Protein AF-U6F177-F1 (afdb_monomer)

InterPro domains:
  IPR003352 Phosphotransferase system, EIIC [PF02378] (40-96)
  IPR050429 Phosphotransferase System Glucose-Specific EIICBA [PTHR30009] (35-113)

Sequence (132 aa):
MQPYWLKHLTEYAASARPLAQLSPLEGFQLYGNEKVFLVPFICLAFYATAKKNKNKQTSALLIPAALTSVLAGITEPIDFTYLFAAPALWVVYSVMSATMNTVMYLFGLRGFMSDDAIYRWYYLRCYYLLRI

Radius of gyration: 17.29 Å; Cα contacts (8 Å, |Δi|>4): 133; chains: 1; bounding box: 43×24×49 Å

Solvent-accessible surface area (backbone atoms only — not comparable to full-atom values): 7429 Å² total; per-residue (Å²): 132,85,58,73,65,72,78,41,44,69,57,58,70,73,45,91,64,51,58,69,71,78,42,71,74,34,39,76,35,41,55,41,52,45,44,61,60,47,42,57,54,51,46,50,51,51,54,73,69,39,55,85,91,48,33,70,64,49,44,65,52,40,52,58,46,44,49,43,11,29,55,55,35,50,50,64,81,59,50,58,66,37,49,77,74,38,54,69,57,46,53,53,50,53,52,52,43,50,49,54,45,50,53,41,38,73,73,50,48,62,39,82,30,76,63,30,29,47,66,46,46,58,56,46,52,71,66,54,65,80,60,117

Organism: NCBI:txid1226334

Mean predicted aligned error: 8.89 Å

Foldseek 3Di:
DDDPCVVCVVVLVPDLDAPLPVCVPQLQQPPLLCLQPVLVVLLVVCLVPDDPVCNVVSCVQSVVLNVCCQFWVDNVSVCVVCVVVPVVVVVVSVVVSVVVSVVCSVVSDGHHQRTRNNVRVVVSCVRNVVND

Secondary structure (DSSP, 8-state):
---HHHHSHHHHHH--S-HHHH-GGGGGGGTTHHHHHHHHHHHHHHHHHS-TTTHHHHHHHHHHHHHHHHHH---HHHHHHHHTT-HHHHHHHHHHHHHHHHHHHHTT-----SS-HHHHHHHHHHHHGGG-

Structure (mmCIF, N/CA/C/O backbone):
data_AF-U6F177-F1
#
_entry.id   AF-U6F177-F1
#
loop_
_atom_site.group_PDB
_atom_site.id
_atom_site.type_symbol
_atom_site.label_atom_id
_atom_site.labe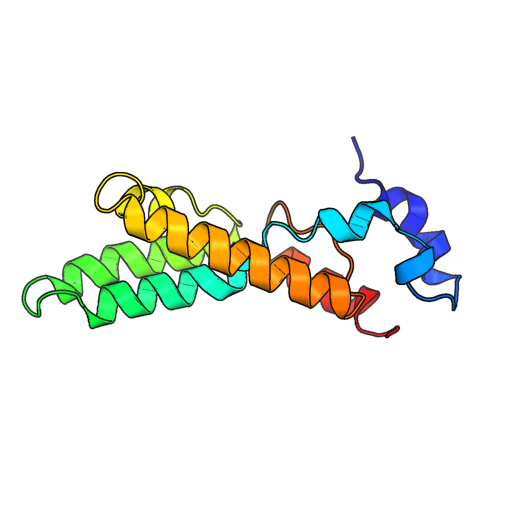l_alt_id
_atom_site.label_comp_id
_atom_site.label_asym_id
_atom_site.label_entity_id
_atom_site.label_seq_id
_atom_site.pdbx_PDB_ins_code
_atom_site.Cartn_x
_atom_site.Cartn_y
_atom_site.Cartn_z
_atom_site.occupancy
_atom_site.B_iso_or_equiv
_atom_site.auth_seq_id
_atom_site.auth_comp_id
_atom_site.auth_asym_id
_atom_site.auth_atom_id
_atom_site.pdbx_PDB_model_num
ATOM 1 N N . MET A 1 1 ? 22.905 -1.270 -3.405 1.00 46.69 1 MET A N 1
ATOM 2 C CA . MET A 1 1 ? 22.759 -1.836 -4.766 1.00 46.69 1 MET A CA 1
ATOM 3 C C . MET A 1 1 ? 21.824 -0.923 -5.543 1.00 46.69 1 MET A C 1
ATOM 5 O O . MET A 1 1 ? 20.718 -0.705 -5.075 1.00 46.69 1 MET A O 1
ATOM 9 N N . GLN A 1 2 ? 22.262 -0.312 -6.646 1.00 59.50 2 GLN A N 1
ATOM 10 C CA . GLN A 1 2 ? 21.376 0.551 -7.442 1.00 59.50 2 GLN A CA 1
ATOM 11 C C . GLN A 1 2 ? 20.298 -0.293 -8.148 1.00 59.50 2 GLN A C 1
ATOM 13 O O . GLN A 1 2 ? 20.638 -1.364 -8.665 1.00 59.50 2 GLN A O 1
ATOM 18 N N . PRO A 1 3 ? 19.030 0.157 -8.167 1.00 66.75 3 PRO A N 1
ATOM 19 C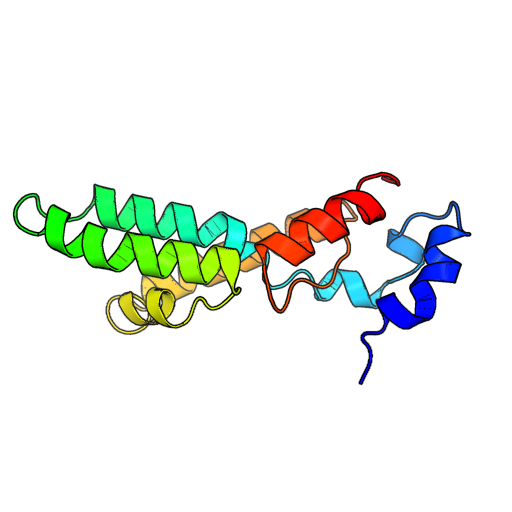 CA . PRO A 1 3 ? 17.924 -0.605 -8.741 1.00 66.75 3 PRO A CA 1
ATOM 20 C C . PRO A 1 3 ? 18.082 -0.769 -10.263 1.00 66.75 3 PRO A C 1
ATOM 22 O O . PRO A 1 3 ? 18.631 0.106 -10.930 1.00 66.75 3 PRO A O 1
ATOM 25 N N . TYR A 1 4 ? 17.626 -1.906 -10.803 1.00 69.06 4 TYR A N 1
ATOM 26 C CA . TYR A 1 4 ? 17.876 -2.340 -12.190 1.00 69.06 4 TYR A CA 1
ATOM 27 C C . TYR A 1 4 ? 17.508 -1.276 -13.236 1.00 69.06 4 TYR A C 1
ATOM 29 O O . TYR A 1 4 ? 18.311 -0.987 -14.121 1.00 69.06 4 TYR A O 1
ATOM 37 N N . TRP A 1 5 ? 16.358 -0.622 -13.071 1.00 69.12 5 TRP A N 1
ATOM 38 C CA . TRP A 1 5 ? 15.890 0.445 -13.960 1.00 69.12 5 TRP A CA 1
ATOM 39 C C . TRP A 1 5 ? 16.847 1.647 -14.029 1.00 69.12 5 TRP A C 1
ATOM 41 O O . TRP A 1 5 ? 17.002 2.254 -15.083 1.00 69.12 5 TRP A O 1
ATOM 51 N N . LEU A 1 6 ? 17.535 1.976 -12.926 1.00 71.75 6 LEU A N 1
ATOM 52 C CA . LEU A 1 6 ? 18.433 3.133 -12.853 1.00 71.75 6 LEU A CA 1
ATOM 53 C C . LEU A 1 6 ? 19.693 2.911 -13.696 1.00 71.75 6 LEU A C 1
ATOM 55 O O . LEU A 1 6 ? 20.251 3.855 -14.245 1.00 71.75 6 LEU A O 1
ATOM 59 N N . LYS A 1 7 ? 20.123 1.652 -13.829 1.00 75.56 7 LYS A N 1
ATOM 60 C CA . LYS A 1 7 ? 21.268 1.279 -14.668 1.00 75.56 7 LYS A CA 1
ATOM 61 C C . LYS A 1 7 ? 20.942 1.320 -16.162 1.00 75.56 7 LYS A C 1
ATOM 63 O O . LYS A 1 7 ? 21.831 1.587 -16.958 1.00 75.56 7 LYS A O 1
ATOM 68 N N . HIS A 1 8 ? 19.680 1.090 -16.522 1.00 74.88 8 HIS A N 1
ATOM 69 C CA . HIS A 1 8 ? 19.208 1.025 -17.911 1.00 74.88 8 HIS A CA 1
ATOM 70 C C . HIS A 1 8 ? 18.429 2.285 -18.322 1.00 74.88 8 HIS A C 1
ATOM 72 O O . HIS A 1 8 ? 17.814 2.336 -19.381 1.00 74.88 8 HIS A O 1
ATOM 78 N N . LEU A 1 9 ? 18.486 3.339 -17.503 1.00 74.12 9 LEU A N 1
ATOM 79 C CA . LEU A 1 9 ? 17.712 4.569 -17.676 1.00 74.12 9 LEU A CA 1
ATOM 80 C C . LEU A 1 9 ? 18.018 5.255 -19.016 1.00 74.12 9 LEU A C 1
ATOM 82 O O . LEU A 1 9 ? 17.110 5.706 -19.711 1.00 74.12 9 LEU A O 1
ATOM 86 N N . THR A 1 10 ? 19.288 5.263 -19.424 1.00 74.12 10 THR A N 1
ATOM 87 C CA . THR A 1 10 ? 19.738 5.805 -20.714 1.00 74.12 10 THR A CA 1
ATOM 88 C C . THR A 1 10 ? 19.252 4.962 -21.897 1.00 74.12 10 THR A C 1
ATOM 90 O O . THR A 1 10 ? 18.904 5.507 -22.943 1.00 74.12 10 THR A O 1
ATOM 93 N N . GLU A 1 11 ? 19.181 3.640 -21.730 1.00 72.31 11 GLU A N 1
ATOM 94 C CA . GLU A 1 11 ? 18.700 2.699 -22.749 1.00 72.31 11 GLU A CA 1
ATOM 95 C C . GLU A 1 11 ? 17.182 2.818 -22.942 1.00 72.31 11 GLU A C 1
ATOM 97 O O . GLU A 1 11 ? 16.689 2.863 -24.072 1.00 72.31 11 GLU A O 1
ATOM 102 N N . TYR A 1 12 ? 16.435 2.970 -21.847 1.00 73.38 12 TYR A N 1
ATOM 103 C CA . TYR A 1 12 ? 14.996 3.234 -21.879 1.00 73.38 12 TYR A CA 1
ATOM 104 C C . TYR A 1 12 ? 14.689 4.608 -22.491 1.00 73.38 12 TYR A C 1
ATOM 106 O O . TYR A 1 12 ? 13.775 4.738 -23.303 1.00 73.38 12 TYR A O 1
ATOM 114 N N . ALA A 1 13 ? 15.484 5.636 -22.173 1.00 72.12 13 ALA A N 1
ATOM 115 C CA . ALA A 1 13 ? 15.320 6.967 -22.756 1.00 72.12 13 ALA A CA 1
ATOM 116 C C . ALA A 1 13 ? 15.565 6.970 -24.278 1.00 72.12 13 ALA A C 1
ATOM 118 O O . ALA A 1 13 ? 14.797 7.587 -25.025 1.00 72.12 13 ALA A O 1
ATOM 119 N N . ALA A 1 14 ? 16.579 6.236 -24.746 1.00 76.25 14 ALA A N 1
ATOM 120 C CA . ALA A 1 14 ? 16.963 6.170 -26.156 1.00 76.25 14 ALA A CA 1
ATOM 121 C C . ALA A 1 14 ? 16.056 5.273 -27.023 1.00 76.25 14 ALA A C 1
ATOM 123 O O . ALA A 1 14 ? 16.037 5.424 -28.243 1.00 76.25 14 ALA A O 1
ATOM 124 N N . SER A 1 15 ? 15.295 4.347 -26.430 1.00 70.50 15 SER A N 1
ATOM 125 C CA . SER A 1 15 ? 14.515 3.350 -27.175 1.00 70.50 15 SER A CA 1
ATOM 126 C C . SER A 1 15 ? 13.032 3.714 -27.319 1.00 70.50 15 SER A C 1
ATOM 128 O O . SER A 1 15 ? 12.321 3.925 -26.346 1.00 70.50 15 SER A O 1
ATOM 130 N N . ALA A 1 16 ? 12.512 3.720 -28.550 1.00 71.56 16 ALA A N 1
ATOM 131 C CA . ALA A 1 16 ? 11.086 3.948 -28.834 1.00 71.56 16 ALA A CA 1
ATOM 132 C C . ALA A 1 16 ? 10.196 2.703 -28.618 1.00 71.56 16 ALA A C 1
ATOM 134 O O . ALA A 1 16 ? 9.013 2.718 -28.949 1.00 71.56 16 ALA A O 1
ATOM 135 N N . ARG A 1 17 ? 10.766 1.596 -28.124 1.00 67.69 17 ARG A N 1
ATOM 136 C CA . ARG A 1 17 ? 10.030 0.344 -27.906 1.00 67.69 17 ARG A CA 1
ATOM 137 C C . ARG A 1 17 ? 9.162 0.456 -26.649 1.00 67.69 17 ARG A C 1
ATOM 139 O O . ARG A 1 17 ? 9.563 1.144 -25.712 1.00 67.69 17 ARG A O 1
ATOM 146 N N . PRO A 1 18 ? 8.019 -0.251 -26.586 1.00 65.12 18 PRO A N 1
ATOM 147 C CA . PRO A 1 18 ? 7.211 -0.291 -25.381 1.00 65.12 18 PRO A CA 1
ATOM 148 C C . PRO A 1 18 ? 8.052 -0.747 -24.194 1.00 65.12 18 PRO A C 1
ATOM 150 O O . PRO A 1 18 ? 8.791 -1.735 -24.270 1.00 65.12 18 PRO A O 1
ATOM 153 N N . LEU A 1 19 ? 7.868 -0.079 -23.061 1.00 64.25 19 LEU A N 1
ATOM 154 C CA . LEU A 1 19 ? 8.450 -0.488 -21.786 1.00 64.25 19 LEU A CA 1
ATOM 155 C C . LEU A 1 19 ? 8.094 -1.934 -21.435 1.00 64.25 19 LEU A C 1
ATOM 157 O O . LEU A 1 19 ? 8.905 -2.618 -20.814 1.00 64.25 19 LEU A O 1
ATOM 161 N N . ALA A 1 20 ? 6.961 -2.415 -21.969 1.00 66.25 20 ALA A N 1
ATOM 162 C CA . ALA A 1 20 ? 6.507 -3.802 -22.011 1.00 66.25 20 ALA A CA 1
ATOM 163 C C . ALA A 1 20 ? 7.536 -4.831 -22.566 1.00 66.25 20 ALA A C 1
ATOM 165 O O . ALA A 1 20 ? 7.50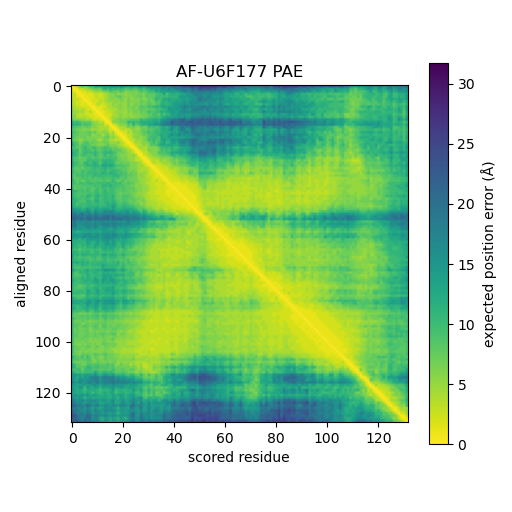1 -6.013 -22.215 1.00 66.25 20 ALA A O 1
ATOM 166 N N . GLN A 1 21 ? 8.508 -4.408 -23.368 1.00 67.44 21 GLN A N 1
ATOM 167 C CA . GLN A 1 21 ? 9.590 -5.271 -23.857 1.00 67.44 21 GLN A CA 1
ATOM 168 C C . GLN A 1 21 ? 10.934 -4.988 -23.18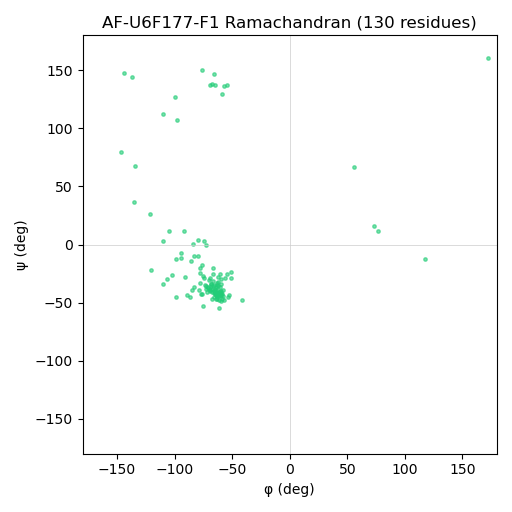8 1.00 67.44 21 GLN A C 1
ATOM 170 O O . GLN A 1 21 ? 11.737 -5.903 -23.041 1.00 67.44 21 GLN A O 1
ATOM 175 N N . LEU A 1 22 ? 11.169 -3.747 -22.764 1.00 67.50 22 LEU A N 1
ATOM 176 C CA . LEU A 1 22 ? 12.467 -3.307 -22.248 1.00 67.50 22 LEU A CA 1
ATOM 177 C C . LEU A 1 22 ? 12.726 -3.770 -20.808 1.00 67.50 22 LEU A C 1
ATOM 179 O O . LEU A 1 22 ? 13.864 -4.067 -20.461 1.00 67.50 22 LEU A O 1
ATOM 183 N N . SER A 1 23 ? 11.681 -3.874 -19.980 1.00 66.31 23 SER A N 1
ATOM 184 C CA . SER A 1 23 ? 11.839 -4.211 -18.558 1.00 66.31 23 SER A CA 1
ATOM 185 C C . SER A 1 23 ? 10.864 -5.285 -18.042 1.00 66.31 23 SER A C 1
ATOM 187 O O . SER A 1 23 ? 9.999 -5.010 -17.211 1.00 66.31 23 SER A O 1
ATOM 189 N N . PRO A 1 24 ? 10.971 -6.550 -18.497 1.00 65.31 24 PRO A N 1
ATOM 190 C CA . PRO A 1 24 ? 10.026 -7.612 -18.122 1.00 65.31 24 PRO A CA 1
ATOM 191 C C . PRO A 1 24 ? 9.957 -7.879 -16.607 1.00 65.31 24 PRO A C 1
ATOM 193 O O . PRO A 1 24 ? 8.899 -8.234 -16.096 1.00 65.31 24 PRO A O 1
ATOM 196 N N . LEU A 1 25 ? 11.054 -7.649 -15.879 1.00 65.31 25 LEU A N 1
ATOM 197 C CA . LEU A 1 25 ? 11.131 -7.808 -14.422 1.00 65.31 25 LEU A CA 1
ATOM 198 C C . LEU A 1 25 ? 10.447 -6.668 -13.645 1.00 65.31 25 LEU A C 1
ATOM 200 O O . LEU A 1 25 ? 9.964 -6.886 -12.537 1.00 65.31 25 LEU A O 1
ATOM 204 N N . GLU A 1 26 ? 10.356 -5.468 -14.224 1.00 64.31 26 GLU A N 1
ATOM 205 C CA . GLU A 1 26 ? 9.800 -4.280 -13.553 1.00 64.31 26 GLU A CA 1
ATOM 206 C C . GLU A 1 26 ? 8.264 -4.266 -13.541 1.00 64.31 26 GLU A C 1
ATOM 208 O O . GLU A 1 26 ? 7.659 -3.457 -12.842 1.00 64.31 26 GLU A O 1
ATOM 213 N N . GLY A 1 27 ? 7.613 -5.170 -14.281 1.00 64.25 27 GLY A N 1
ATOM 214 C CA . GLY A 1 27 ? 6.157 -5.337 -14.229 1.00 64.25 27 GLY A CA 1
ATOM 215 C C . GLY A 1 27 ? 5.664 -5.904 -12.894 1.00 64.25 27 GLY A C 1
ATOM 216 O O . GLY A 1 27 ? 4.609 -5.511 -12.412 1.00 64.25 27 GLY A O 1
ATOM 217 N N . PHE A 1 28 ? 6.445 -6.777 -12.251 1.00 66.25 28 PHE A N 1
ATOM 218 C CA . PHE A 1 28 ? 6.088 -7.358 -10.950 1.00 66.25 28 PHE A CA 1
ATOM 219 C C . PHE A 1 28 ? 6.445 -6.448 -9.763 1.00 66.25 28 PHE A C 1
ATOM 221 O O . PHE A 1 28 ? 6.017 -6.711 -8.643 1.00 66.25 28 PHE A O 1
ATOM 228 N N . GLN A 1 29 ? 7.197 -5.364 -9.993 1.00 69.06 29 GLN A N 1
ATOM 229 C CA . GLN A 1 29 ? 7.682 -4.443 -8.951 1.00 69.06 29 GLN A CA 1
ATOM 230 C C . GLN A 1 29 ? 6.756 -3.245 -8.685 1.00 69.06 29 GLN A C 1
ATOM 232 O O . GLN A 1 29 ? 7.109 -2.309 -7.964 1.00 69.06 29 GLN A O 1
ATOM 237 N N . LEU A 1 30 ? 5.545 -3.308 -9.233 1.00 71.25 30 LEU A N 1
ATOM 238 C CA . LEU A 1 30 ? 4.461 -2.355 -9.023 1.00 71.25 30 LEU A CA 1
ATOM 239 C C . LEU A 1 30 ? 3.817 -2.457 -7.621 1.00 71.25 30 LEU A C 1
ATOM 241 O O . LEU A 1 30 ? 2.910 -1.677 -7.316 1.00 71.25 30 LEU A O 1
ATOM 245 N N . TYR A 1 31 ? 4.282 -3.377 -6.764 1.00 68.31 31 TYR A N 1
ATOM 246 C CA . TYR A 1 31 ? 3.888 -3.429 -5.355 1.00 68.31 31 TYR A CA 1
ATOM 247 C C . TYR A 1 31 ? 4.244 -2.102 -4.663 1.00 68.31 31 TYR A C 1
ATOM 249 O O . TYR A 1 31 ? 5.361 -1.599 -4.798 1.00 68.31 31 TYR A O 1
ATOM 257 N N . GLY A 1 32 ? 3.277 -1.512 -3.965 1.00 72.56 32 GLY A N 1
ATOM 258 C CA . GLY A 1 32 ? 3.381 -0.215 -3.296 1.00 72.56 32 GLY A CA 1
ATOM 259 C C . GLY A 1 32 ? 2.420 0.859 -3.819 1.00 72.56 32 GLY A C 1
ATOM 260 O O . GLY A 1 32 ? 2.218 1.871 -3.146 1.00 72.56 32 GLY A O 1
ATOM 261 N N . ASN A 1 33 ? 1.762 0.656 -4.967 1.00 75.69 33 ASN A N 1
ATOM 262 C CA . ASN A 1 33 ? 0.712 1.572 -5.445 1.00 75.69 33 ASN A CA 1
ATOM 263 C C . ASN A 1 33 ? -0.493 1.608 -4.490 1.00 75.69 33 ASN A C 1
ATOM 265 O O . ASN A 1 33 ? -1.114 2.652 -4.289 1.00 75.69 33 ASN A O 1
ATOM 269 N N . GLU A 1 34 ? -0.800 0.488 -3.848 1.00 77.12 34 GLU A N 1
ATOM 270 C CA . GLU A 1 34 ? -1.834 0.364 -2.825 1.00 77.12 34 GLU A CA 1
ATOM 271 C C . GLU A 1 34 ? -1.623 1.332 -1.656 1.00 77.12 34 GLU A C 1
ATOM 273 O O . GLU A 1 34 ? -2.591 1.834 -1.090 1.00 77.12 34 GLU A O 1
ATOM 278 N N . LYS A 1 35 ? -0.376 1.706 -1.362 1.00 76.88 35 LYS A N 1
ATOM 279 C CA . LYS A 1 35 ? -0.051 2.664 -0.300 1.00 76.88 35 LYS A CA 1
ATOM 280 C C . LYS A 1 35 ? -0.530 4.080 -0.632 1.00 76.88 35 LYS A C 1
ATOM 282 O O . LYS A 1 35 ? -0.946 4.822 0.248 1.00 76.88 35 LYS A O 1
ATOM 287 N N . VAL A 1 36 ? -0.501 4.448 -1.914 1.00 76.56 36 VAL A N 1
ATOM 288 C CA . VAL A 1 36 ? -0.944 5.767 -2.395 1.00 76.56 36 VAL A CA 1
ATOM 289 C C . VAL A 1 36 ? -2.450 5.780 -2.635 1.00 76.56 36 VAL A C 1
ATOM 291 O O . VAL A 1 36 ? -3.110 6.773 -2.338 1.00 76.56 36 VAL A O 1
ATOM 294 N N . PHE A 1 37 ? -2.998 4.683 -3.165 1.00 79.94 37 PHE A N 1
ATOM 295 C CA . PHE A 1 37 ? -4.393 4.627 -3.603 1.00 79.94 37 PHE A CA 1
ATOM 296 C C . PHE A 1 37 ? -5.342 3.983 -2.603 1.00 79.94 37 PHE A C 1
ATOM 298 O O . PHE A 1 37 ? -6.410 4.532 -2.384 1.00 79.94 37 PHE A O 1
ATOM 305 N N . LEU A 1 38 ? -5.006 2.847 -1.988 1.00 82.44 38 LEU A N 1
ATOM 306 C CA . LEU A 1 38 ? -5.922 2.176 -1.060 1.00 82.44 38 LEU A CA 1
ATOM 307 C C . LEU A 1 38 ? -5.924 2.840 0.321 1.00 82.44 38 LEU A C 1
ATOM 309 O O . LEU A 1 38 ? -6.986 2.980 0.926 1.00 82.44 38 LEU A O 1
ATOM 313 N N . VAL A 1 39 ? -4.769 3.274 0.827 1.00 83.25 39 VAL A N 1
ATOM 314 C CA . VAL A 1 39 ? -4.651 3.759 2.214 1.00 83.25 39 VAL A CA 1
ATOM 315 C C . VAL A 1 39 ? -5.522 4.989 2.520 1.00 83.25 39 VAL A C 1
ATOM 317 O O . VAL A 1 39 ? -6.220 4.967 3.539 1.00 83.25 39 VAL A O 1
ATOM 320 N N . PRO A 1 40 ? -5.602 6.030 1.664 1.00 83.38 40 PRO A N 1
ATOM 321 C CA . PRO A 1 40 ? -6.512 7.151 1.907 1.00 83.38 40 PRO A CA 1
ATOM 322 C C . PRO A 1 40 ? -7.985 6.724 1.965 1.00 83.38 40 PRO A C 1
ATOM 324 O O . PRO A 1 40 ? -8.745 7.238 2.787 1.00 83.38 40 PRO A O 1
ATOM 327 N N . PHE A 1 41 ? -8.385 5.753 1.137 1.00 85.44 41 PHE A N 1
ATOM 328 C CA . PHE A 1 41 ? -9.748 5.216 1.136 1.00 85.44 41 PHE A CA 1
ATOM 329 C C . PHE A 1 41 ? -10.050 4.411 2.401 1.00 85.44 41 PHE A C 1
ATOM 331 O O . PHE A 1 41 ? -11.144 4.538 2.948 1.00 85.44 41 PHE A O 1
ATOM 338 N N . ILE A 1 42 ? -9.087 3.637 2.910 1.00 85.38 42 ILE A N 1
ATOM 339 C CA . ILE A 1 42 ? -9.225 2.907 4.181 1.00 85.38 42 ILE A CA 1
ATOM 340 C C . ILE A 1 42 ? -9.392 3.891 5.340 1.00 85.38 42 ILE A C 1
ATOM 342 O O . ILE A 1 42 ? -10.320 3.758 6.139 1.00 85.38 42 ILE A O 1
ATOM 346 N N . CYS A 1 43 ? -8.556 4.930 5.395 1.00 84.88 43 CYS A N 1
ATOM 347 C CA . CYS A 1 43 ? -8.667 5.985 6.401 1.00 84.88 43 CYS A CA 1
ATOM 348 C C . CYS A 1 43 ? -10.024 6.698 6.339 1.00 84.88 43 CYS A C 1
ATOM 350 O O . CYS A 1 43 ? -10.638 6.948 7.378 1.00 84.88 43 CYS A O 1
ATOM 352 N N . LEU A 1 44 ? -10.529 6.982 5.135 1.00 84.88 44 LEU A N 1
ATOM 353 C CA . LEU A 1 44 ? -11.849 7.582 4.953 1.00 84.88 44 LEU A CA 1
ATOM 354 C C . LEU A 1 44 ? -12.975 6.635 5.396 1.00 84.88 44 LEU A C 1
ATOM 356 O O . LEU A 1 44 ? -13.908 7.074 6.067 1.00 84.88 44 LEU A O 1
ATOM 360 N N . ALA A 1 45 ? -12.880 5.343 5.080 1.00 86.88 45 ALA A N 1
ATOM 361 C CA . ALA A 1 45 ? -13.859 4.338 5.488 1.00 86.88 45 ALA A CA 1
ATOM 362 C C . ALA A 1 45 ? -13.901 4.164 7.015 1.00 86.88 45 ALA A C 1
ATOM 364 O O . ALA A 1 45 ? -14.983 4.105 7.605 1.00 86.88 45 ALA A O 1
ATOM 365 N N . PHE A 1 46 ? -12.743 4.151 7.678 1.00 86.19 46 PHE A N 1
ATOM 366 C CA . PHE A 1 46 ? -12.661 4.128 9.140 1.00 86.19 46 PHE A CA 1
ATOM 367 C C . PHE A 1 46 ? -13.215 5.405 9.763 1.00 86.19 46 PHE A C 1
ATOM 369 O O . PHE A 1 46 ? -13.938 5.336 10.755 1.00 86.19 46 PHE A O 1
ATOM 376 N N . TYR A 1 47 ? -12.958 6.568 9.160 1.00 84.81 47 TYR A N 1
ATOM 377 C CA . TYR A 1 47 ? -13.571 7.814 9.611 1.00 84.81 47 TYR A CA 1
ATOM 378 C C . TYR A 1 47 ? -15.102 7.799 9.456 1.00 84.81 47 TYR A C 1
ATOM 380 O O . TYR A 1 47 ? -15.812 8.180 10.387 1.00 84.81 47 TYR A O 1
ATOM 388 N N . ALA A 1 48 ? -15.618 7.307 8.326 1.00 86.88 48 ALA A N 1
ATOM 389 C CA . ALA A 1 48 ? -17.052 7.231 8.041 1.00 86.88 48 ALA A CA 1
ATOM 390 C C . ALA A 1 48 ? -17.802 6.239 8.950 1.00 86.88 48 ALA A C 1
ATOM 392 O O . ALA A 1 48 ? -18.970 6.454 9.271 1.00 86.88 48 ALA A O 1
ATOM 393 N N . THR A 1 49 ? -17.138 5.166 9.385 1.00 86.62 49 THR A N 1
ATOM 394 C CA . THR A 1 49 ? -17.713 4.123 10.258 1.00 86.62 49 THR A CA 1
ATOM 395 C C . THR A 1 49 ? -17.439 4.346 11.750 1.00 86.62 49 THR A C 1
ATOM 397 O O . THR A 1 49 ? -18.005 3.649 12.598 1.00 86.62 49 THR A O 1
ATOM 400 N N . ALA A 1 50 ? -16.619 5.338 12.109 1.00 84.38 50 ALA A N 1
ATOM 401 C CA . ALA A 1 50 ? -16.327 5.662 13.498 1.00 84.38 50 ALA A CA 1
ATOM 402 C C . ALA A 1 50 ? -17.579 6.162 14.243 1.00 84.38 50 ALA A C 1
ATOM 404 O O . ALA A 1 50 ? -18.336 7.011 13.767 1.00 84.38 50 ALA A O 1
ATOM 405 N N . LYS A 1 51 ? -17.776 5.691 15.483 1.00 82.31 51 LYS A N 1
ATOM 406 C CA . LYS A 1 51 ? -18.840 6.201 16.365 1.00 82.31 51 LYS A CA 1
ATOM 407 C C . LYS A 1 51 ? -18.683 7.717 16.553 1.00 82.31 51 LYS A C 1
ATOM 409 O O . LYS A 1 51 ? -17.586 8.176 16.864 1.00 82.31 51 LYS A O 1
ATOM 414 N N . LYS A 1 52 ? -19.786 8.482 16.494 1.00 77.06 52 LYS A N 1
ATOM 415 C CA . LYS A 1 52 ? -19.797 9.959 16.648 1.00 77.06 52 LYS A CA 1
ATOM 416 C C . LYS A 1 52 ? -19.059 10.481 17.889 1.00 77.06 52 LYS A C 1
ATOM 418 O O . LYS A 1 52 ? -18.534 11.579 17.848 1.00 77.06 52 LYS A O 1
ATOM 423 N N . ASN A 1 53 ? -18.993 9.704 18.972 1.00 81.56 53 ASN A N 1
ATOM 424 C CA . ASN A 1 53 ? -18.279 10.086 20.199 1.00 81.56 53 ASN A CA 1
ATOM 425 C C . ASN A 1 53 ? -16.743 9.917 20.079 1.00 81.56 53 ASN A C 1
ATOM 427 O O . ASN A 1 53 ? -15.975 10.604 20.738 1.00 81.56 53 ASN A O 1
ATOM 431 N N . LYS A 1 54 ? -16.264 9.036 19.190 1.00 80.81 54 LYS A N 1
ATOM 432 C CA . LYS A 1 54 ? -14.831 8.762 18.981 1.00 80.81 54 LYS A CA 1
ATOM 433 C C . LYS A 1 54 ? -14.287 9.271 17.644 1.00 80.81 54 LYS A C 1
ATOM 435 O O . LYS A 1 54 ? -13.108 9.069 17.360 1.00 80.81 54 LYS A O 1
ATOM 440 N N . ASN A 1 55 ? -15.100 9.946 16.831 1.00 80.25 55 ASN A N 1
ATOM 441 C CA . ASN A 1 55 ? -14.710 10.418 15.499 1.00 80.25 55 ASN A CA 1
ATOM 442 C C . ASN A 1 55 ? -13.504 11.375 15.537 1.00 80.25 55 ASN A C 1
ATOM 444 O O . ASN A 1 55 ? -12.582 11.205 14.750 1.00 80.25 55 ASN A O 1
ATOM 448 N N . LYS A 1 56 ? -13.463 12.309 16.496 1.00 78.81 56 LYS A N 1
ATOM 449 C CA . LYS A 1 56 ? -12.399 13.311 16.647 1.00 78.81 56 LYS A CA 1
ATOM 450 C C . LYS A 1 56 ? -11.068 12.672 17.040 1.00 78.81 56 LYS A C 1
ATOM 452 O O . LYS A 1 56 ? -10.018 13.072 16.550 1.00 78.81 56 LYS A O 1
ATOM 457 N N . GLN A 1 57 ? -11.125 11.655 17.897 1.00 81.69 57 GLN A N 1
ATOM 458 C CA . GLN A 1 57 ? -9.953 10.892 18.324 1.00 81.69 57 GLN A CA 1
ATOM 459 C C . GLN A 1 57 ? -9.454 9.972 17.200 1.00 81.69 57 GLN A C 1
ATOM 461 O O . GLN A 1 57 ? -8.255 9.858 16.975 1.00 81.69 57 GLN A O 1
ATOM 466 N N . THR A 1 58 ? -10.383 9.385 16.441 1.00 83.31 58 THR A N 1
ATOM 467 C CA . THR A 1 58 ? -10.085 8.520 15.292 1.00 83.31 58 THR A CA 1
ATOM 468 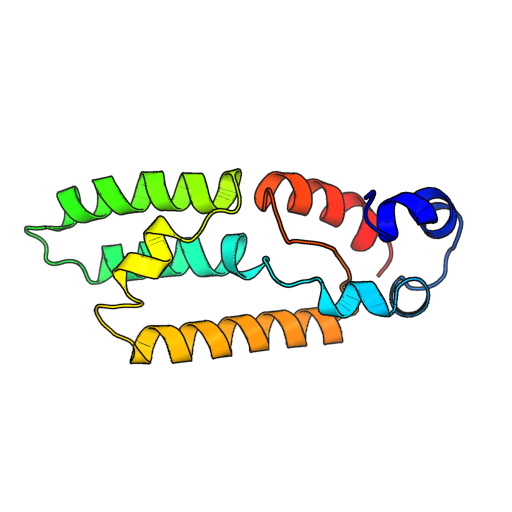C C . THR A 1 58 ? -9.446 9.316 14.152 1.00 83.31 58 THR A C 1
ATOM 470 O O . THR A 1 58 ? -8.397 8.927 13.652 1.00 83.31 58 THR A O 1
ATOM 473 N N . SER A 1 59 ? -9.993 10.483 13.788 1.00 80.38 59 SER A N 1
ATOM 474 C CA . SER A 1 59 ? -9.389 11.352 12.767 1.00 80.38 59 SER A CA 1
ATOM 475 C C . SER A 1 59 ? -8.023 11.888 13.181 1.00 80.38 59 SER A C 1
ATOM 477 O O . SER A 1 59 ? -7.135 11.992 12.343 1.00 80.38 59 SER A O 1
ATOM 479 N N . ALA A 1 60 ? -7.835 12.199 14.468 1.00 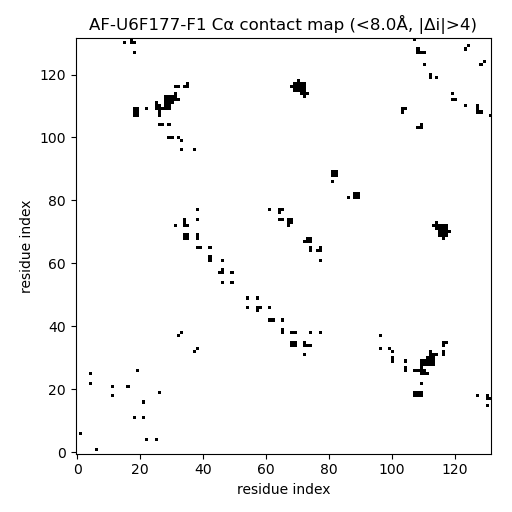84.44 60 ALA A N 1
ATOM 480 C CA . ALA A 1 60 ? -6.554 12.682 14.977 1.00 84.44 60 ALA A CA 1
ATOM 481 C C . ALA A 1 60 ? -5.426 11.648 14.819 1.00 84.44 60 ALA A C 1
ATOM 483 O O . ALA A 1 60 ? -4.275 12.041 14.672 1.00 84.44 60 ALA A O 1
ATOM 484 N N . LEU A 1 61 ? -5.752 10.350 14.812 1.00 83.56 61 LEU A N 1
ATOM 485 C CA . LEU A 1 61 ? -4.787 9.274 14.580 1.00 83.56 61 LEU A CA 1
ATOM 486 C C . LEU A 1 61 ? -4.638 8.936 13.088 1.00 83.56 61 LEU A C 1
ATOM 488 O O . LEU A 1 61 ? -3.523 8.770 12.600 1.00 83.56 61 LEU A O 1
ATOM 492 N N . LEU A 1 62 ? -5.753 8.862 12.352 1.00 85.12 62 LEU A N 1
ATOM 493 C CA . LEU A 1 62 ? -5.759 8.439 10.948 1.00 85.12 62 LEU A CA 1
ATOM 494 C C . LEU A 1 62 ? -5.137 9.469 10.003 1.00 85.12 62 LEU A C 1
ATOM 496 O O . LEU A 1 62 ? -4.459 9.078 9.063 1.00 85.12 62 LEU A O 1
ATOM 500 N N . ILE A 1 63 ? -5.341 10.770 10.234 1.00 84.62 63 ILE A N 1
ATOM 501 C CA . ILE A 1 63 ? -4.812 11.830 9.357 1.00 84.62 63 ILE A CA 1
ATOM 502 C C . ILE A 1 63 ? -3.273 11.817 9.295 1.00 84.62 63 ILE A C 1
ATOM 504 O O . ILE A 1 63 ? -2.736 11.721 8.190 1.00 84.62 63 ILE A O 1
ATOM 508 N N . PRO A 1 64 ? -2.535 11.888 10.421 1.00 85.94 64 PRO A N 1
ATOM 509 C CA . PRO A 1 64 ? -1.075 11.854 10.380 1.00 85.94 64 PRO A CA 1
ATOM 510 C C . PRO A 1 64 ? -0.543 10.502 9.900 1.00 85.94 64 PRO A C 1
ATOM 512 O O . PRO A 1 64 ? 0.430 10.474 9.154 1.00 85.94 64 PRO A O 1
ATOM 515 N N . ALA A 1 65 ? -1.198 9.391 10.250 1.00 83.56 65 ALA A N 1
ATOM 516 C CA . ALA A 1 65 ? -0.810 8.078 9.740 1.00 83.56 65 ALA A CA 1
ATOM 517 C C . ALA A 1 65 ? -0.977 7.992 8.211 1.00 83.56 65 ALA A C 1
ATOM 519 O O . ALA A 1 65 ? -0.088 7.497 7.519 1.00 83.56 65 ALA A O 1
ATOM 520 N N . ALA A 1 66 ? -2.076 8.533 7.669 1.00 83.25 66 ALA A N 1
ATOM 521 C CA . ALA A 1 66 ? -2.324 8.578 6.231 1.00 83.25 66 ALA A CA 1
ATOM 522 C C . ALA A 1 66 ? -1.282 9.452 5.529 1.00 83.25 66 ALA A C 1
ATOM 524 O O . ALA A 1 66 ? -0.725 9.048 4.510 1.00 83.25 66 ALA A O 1
ATOM 525 N N . LEU A 1 67 ? -0.965 10.614 6.103 1.00 83.50 67 LEU A N 1
ATOM 526 C CA . LEU A 1 67 ? 0.044 11.512 5.556 1.00 83.50 67 LEU A CA 1
ATOM 527 C C . LEU A 1 67 ? 1.422 10.839 5.505 1.00 83.50 67 LEU A C 1
ATOM 529 O O . LEU A 1 67 ? 2.059 10.843 4.455 1.00 83.50 67 LEU A O 1
ATOM 533 N N . THR A 1 68 ? 1.849 10.194 6.592 1.00 82.38 68 THR A N 1
ATOM 534 C CA . THR A 1 68 ? 3.111 9.441 6.633 1.00 82.38 68 THR A CA 1
ATOM 535 C C . THR A 1 68 ? 3.118 8.301 5.617 1.00 82.38 68 THR A C 1
ATOM 537 O O . THR A 1 68 ? 4.117 8.104 4.931 1.00 82.38 68 THR A O 1
ATOM 540 N N . SER A 1 69 ? 1.999 7.592 5.449 1.00 79.25 69 SER A N 1
ATOM 541 C CA . SER A 1 69 ? 1.911 6.500 4.475 1.00 79.25 69 SER A CA 1
ATOM 542 C C . SER A 1 69 ? 2.048 6.965 3.026 1.00 79.25 69 SER A C 1
ATOM 544 O O . SER A 1 69 ? 2.723 6.314 2.233 1.00 79.25 69 SER A O 1
ATOM 546 N N . VAL A 1 70 ? 1.472 8.120 2.688 1.00 76.88 70 VAL A N 1
ATOM 547 C CA . VAL A 1 70 ? 1.523 8.671 1.331 1.00 76.88 70 VAL A CA 1
ATOM 548 C C . VAL A 1 70 ? 2.889 9.300 1.059 1.00 76.88 70 VAL A C 1
ATOM 550 O O . VAL A 1 70 ? 3.455 9.092 -0.014 1.00 76.88 70 VAL A O 1
ATOM 553 N N . LEU A 1 71 ? 3.434 10.046 2.025 1.00 78.19 71 LEU A N 1
ATOM 554 C CA . LEU A 1 71 ? 4.705 10.751 1.865 1.00 78.19 71 LEU A CA 1
ATOM 555 C C . LEU A 1 71 ? 5.908 9.804 1.932 1.00 78.19 71 LEU A C 1
ATOM 557 O O . LEU A 1 71 ? 6.718 9.803 1.011 1.00 78.19 71 LEU A O 1
ATOM 561 N N . ALA A 1 72 ? 6.002 8.998 2.992 1.00 77.81 72 ALA A N 1
ATOM 562 C CA . ALA A 1 72 ? 7.147 8.125 3.262 1.00 77.81 72 ALA A CA 1
ATOM 563 C C . ALA A 1 72 ? 6.958 6.689 2.739 1.00 77.81 72 ALA A C 1
ATOM 565 O O . ALA A 1 72 ? 7.896 5.900 2.723 1.00 77.81 72 ALA A O 1
ATOM 566 N N . GLY A 1 73 ? 5.746 6.298 2.323 1.00 73.25 73 GLY A N 1
ATOM 567 C CA . GLY A 1 73 ? 5.477 4.921 1.890 1.00 73.25 73 GLY A CA 1
ATOM 568 C C . GLY A 1 73 ? 5.426 3.895 3.032 1.00 73.25 73 GLY A C 1
ATOM 569 O O . GLY A 1 73 ? 5.506 2.691 2.767 1.00 73.25 73 GLY A O 1
ATOM 570 N N . ILE A 1 74 ? 5.290 4.345 4.286 1.00 78.38 74 ILE A N 1
ATOM 571 C CA . ILE A 1 74 ? 5.217 3.488 5.480 1.00 78.38 74 ILE A CA 1
ATOM 572 C C . ILE A 1 74 ? 3.747 3.287 5.875 1.00 78.38 74 ILE A C 1
ATOM 574 O O . ILE A 1 74 ? 3.107 4.202 6.393 1.00 78.38 74 ILE A O 1
ATOM 578 N N . THR A 1 75 ? 3.201 2.090 5.638 1.00 81.44 75 THR A N 1
ATOM 579 C CA . THR A 1 75 ? 1.793 1.749 5.941 1.00 81.44 75 THR A CA 1
ATOM 580 C C . THR A 1 75 ? 1.596 0.983 7.242 1.00 81.44 75 THR A C 1
ATOM 582 O O . THR A 1 75 ? 0.476 0.925 7.742 1.00 81.44 75 THR A O 1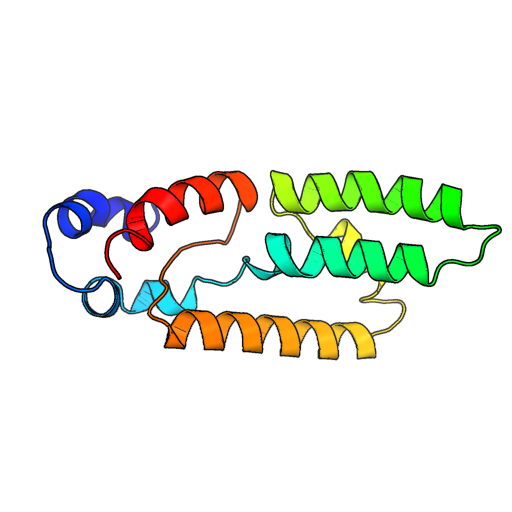
ATOM 585 N N . GLU A 1 76 ? 2.677 0.479 7.838 1.00 83.62 76 GLU A N 1
ATOM 586 C CA . GLU A 1 76 ? 2.694 -0.272 9.100 1.00 83.62 76 GLU A CA 1
ATOM 587 C C . GLU A 1 76 ? 1.774 0.300 10.198 1.00 83.62 76 GLU A C 1
ATOM 589 O O . GLU A 1 76 ? 0.975 -0.463 10.747 1.00 83.62 76 GLU A O 1
ATOM 594 N N . PRO A 1 77 ? 1.777 1.619 10.505 1.00 80.38 77 PRO A N 1
ATOM 595 C CA . PRO A 1 77 ? 0.925 2.149 11.569 1.00 80.38 77 PRO A CA 1
ATOM 596 C C . PRO A 1 77 ? -0.574 2.062 11.261 1.00 80.38 77 PRO A C 1
ATOM 598 O O . PRO A 1 77 ? -1.370 2.021 12.195 1.00 80.38 77 PRO A O 1
ATOM 601 N N . ILE A 1 78 ? -0.973 2.036 9.986 1.00 84.06 78 ILE A N 1
ATOM 602 C CA . ILE A 1 78 ? -2.376 1.874 9.575 1.00 84.06 78 ILE A CA 1
ATOM 603 C C . ILE A 1 78 ? -2.715 0.394 9.478 1.00 84.06 78 ILE A C 1
ATOM 605 O O . ILE A 1 78 ? -3.746 -0.028 10.000 1.00 84.06 78 ILE A O 1
ATOM 609 N N . ASP A 1 79 ? -1.840 -0.400 8.872 1.00 85.38 79 ASP A N 1
ATOM 610 C CA . ASP A 1 79 ? -2.041 -1.834 8.677 1.00 85.38 79 ASP A CA 1
ATOM 611 C C . ASP A 1 79 ? -2.242 -2.557 10.010 1.00 85.38 79 ASP A C 1
ATOM 613 O O . ASP A 1 79 ? -3.160 -3.366 10.158 1.00 85.38 79 ASP A O 1
ATOM 617 N N . PHE A 1 80 ? -1.499 -2.167 11.046 1.00 86.19 80 PHE A N 1
ATOM 618 C CA . PHE A 1 80 ? -1.654 -2.738 12.384 1.00 86.19 80 PHE A CA 1
ATOM 619 C C . PHE A 1 80 ? -2.996 -2.418 13.053 1.00 86.19 80 PHE A C 1
ATOM 621 O O . PHE A 1 80 ? -3.410 -3.157 13.948 1.00 86.19 80 PHE A O 1
ATOM 628 N N . THR A 1 81 ? -3.720 -1.382 12.616 1.00 84.62 81 THR A N 1
ATOM 629 C CA . THR A 1 81 ? -5.032 -1.049 13.202 1.00 84.62 81 THR A CA 1
ATOM 630 C C . THR A 1 81 ? -6.108 -2.084 12.880 1.00 84.62 81 THR A C 1
ATOM 632 O O . THR A 1 81 ? -7.018 -2.278 13.686 1.00 84.62 81 THR A O 1
ATOM 635 N N . TYR A 1 82 ? -6.002 -2.778 11.742 1.00 84.94 82 TYR A N 1
ATOM 636 C CA . TYR A 1 82 ? -6.998 -3.757 11.301 1.00 84.94 82 TYR A CA 1
ATOM 637 C C . TYR A 1 82 ? -6.439 -5.169 11.119 1.00 84.94 82 TYR A C 1
ATOM 639 O O . TYR A 1 82 ? -7.212 -6.118 11.238 1.00 84.94 82 TYR A O 1
ATOM 647 N N . LEU A 1 83 ? -5.125 -5.334 10.930 1.00 87.44 83 LEU A N 1
ATOM 648 C CA . LEU A 1 83 ? -4.471 -6.644 10.835 1.00 87.44 83 LEU A CA 1
ATOM 649 C C . LEU A 1 83 ? -4.805 -7.538 12.040 1.00 87.44 83 LEU A C 1
ATOM 651 O O . LEU A 1 83 ? -5.162 -8.701 11.867 1.00 87.44 83 LEU A O 1
ATOM 655 N N . PHE A 1 84 ? -4.744 -6.978 13.251 1.00 85.12 84 PHE A N 1
ATOM 656 C CA . PHE A 1 84 ? -5.014 -7.717 14.490 1.00 85.12 84 PHE A CA 1
ATOM 657 C C . PHE A 1 84 ? -6.480 -7.658 14.930 1.00 85.12 84 PHE A C 1
ATOM 659 O O . PHE A 1 84 ? -6.960 -8.576 15.589 1.00 85.12 84 PHE A O 1
ATOM 666 N N . ALA A 1 85 ? -7.201 -6.590 14.581 1.00 87.38 85 ALA A N 1
ATOM 667 C CA . ALA A 1 85 ? -8.584 -6.400 15.015 1.00 87.38 85 ALA A CA 1
ATOM 668 C C . ALA A 1 85 ? -9.598 -7.151 14.134 1.00 87.38 85 ALA A C 1
ATOM 670 O O . ALA A 1 85 ? -10.606 -7.646 14.635 1.00 87.38 85 ALA A O 1
ATOM 671 N N . ALA A 1 86 ? -9.351 -7.220 12.824 1.00 87.31 86 ALA A N 1
ATOM 672 C CA . ALA A 1 86 ? -10.261 -7.787 11.837 1.00 87.31 86 ALA A CA 1
ATOM 673 C C . ALA A 1 86 ? -9.465 -8.461 10.699 1.00 87.31 86 ALA A C 1
ATOM 675 O O . ALA A 1 86 ? -9.353 -7.901 9.606 1.00 87.31 86 ALA A O 1
ATOM 676 N N . PRO A 1 87 ? -8.950 -9.689 10.899 1.00 86.56 87 PRO A N 1
ATOM 677 C CA . PRO A 1 87 ? -8.105 -10.373 9.912 1.00 86.56 87 PRO A CA 1
ATOM 678 C C . PRO A 1 87 ? -8.812 -10.626 8.571 1.00 86.56 87 PRO A C 1
ATOM 680 O O . PRO A 1 87 ? -8.168 -10.677 7.527 1.00 86.56 87 PRO A O 1
ATOM 683 N N . ALA A 1 88 ? -10.145 -10.709 8.556 1.00 90.00 88 ALA A N 1
ATOM 684 C CA . ALA A 1 88 ? -10.911 -10.785 7.312 1.00 90.00 88 ALA A CA 1
ATOM 685 C C . ALA A 1 88 ? -10.730 -9.534 6.427 1.00 90.00 88 ALA A C 1
ATOM 687 O O . ALA A 1 88 ? -10.656 -9.650 5.205 1.00 90.00 88 ALA A O 1
ATOM 688 N N . LEU A 1 89 ? -10.600 -8.344 7.031 1.00 86.62 89 LEU A N 1
ATOM 689 C CA . LEU A 1 89 ? -10.359 -7.100 6.295 1.00 86.62 89 LEU A CA 1
ATOM 690 C C . LEU A 1 89 ? -8.986 -7.111 5.610 1.00 86.62 89 LEU A C 1
ATOM 692 O O . LEU A 1 89 ? -8.856 -6.610 4.496 1.00 86.62 89 LEU A O 1
ATOM 696 N N . TRP A 1 90 ? -7.983 -7.728 6.244 1.00 87.38 90 TRP A N 1
ATOM 697 C CA . TRP A 1 90 ? -6.647 -7.898 5.669 1.00 87.38 90 TRP A CA 1
ATOM 698 C C . TRP A 1 90 ? -6.661 -8.758 4.399 1.00 87.38 90 TRP A C 1
ATOM 700 O O . TRP A 1 90 ? -5.975 -8.455 3.420 1.00 87.38 90 TRP A O 1
ATOM 710 N N . VAL A 1 91 ? -7.484 -9.810 4.378 1.00 89.25 91 VAL A N 1
ATOM 711 C CA . VAL A 1 91 ? -7.655 -10.658 3.189 1.00 89.25 91 VAL A CA 1
ATOM 712 C C . VAL A 1 91 ? -8.274 -9.857 2.044 1.00 89.25 91 VAL A C 1
ATOM 714 O O . VAL A 1 91 ? -7.750 -9.879 0.931 1.00 89.25 91 VAL A O 1
ATOM 717 N N . VAL A 1 92 ? -9.340 -9.097 2.315 1.00 90.38 92 VAL A N 1
ATOM 718 C CA . VAL A 1 92 ? -9.979 -8.232 1.305 1.00 90.38 92 VAL A CA 1
ATOM 719 C C . VAL A 1 92 ? -8.992 -7.192 0.772 1.00 90.38 92 VAL A C 1
ATOM 721 O O . VAL A 1 92 ? -8.893 -7.003 -0.441 1.00 90.38 92 VAL A O 1
ATOM 724 N N . TYR A 1 93 ? -8.222 -6.561 1.661 1.00 88.19 93 TYR A N 1
ATOM 725 C CA . TYR A 1 93 ? -7.169 -5.617 1.292 1.00 88.19 93 TYR A CA 1
ATOM 726 C C . TYR A 1 93 ? -6.132 -6.250 0.354 1.00 88.19 93 TYR A C 1
ATOM 728 O O . TYR A 1 93 ? -5.833 -5.695 -0.704 1.00 88.19 93 TYR A O 1
ATOM 736 N N . SER A 1 94 ? -5.647 -7.446 0.694 1.00 88.69 94 SER A N 1
ATOM 737 C CA . SER A 1 94 ? -4.652 -8.178 -0.099 1.00 88.69 94 SER A CA 1
ATOM 738 C C . SER A 1 94 ? -5.172 -8.518 -1.500 1.00 88.69 94 SER A C 1
ATOM 740 O O . SER A 1 94 ? -4.460 -8.334 -2.487 1.00 88.69 94 SER A O 1
ATOM 742 N N . VAL A 1 95 ? -6.432 -8.955 -1.610 1.00 91.62 95 VAL A N 1
ATOM 743 C CA . VAL A 1 95 ? -7.077 -9.254 -2.902 1.00 91.62 95 VAL A CA 1
ATOM 744 C C . VAL A 1 95 ? -7.237 -7.993 -3.749 1.00 91.62 95 VAL A C 1
ATOM 746 O O . VAL A 1 95 ? -6.965 -8.012 -4.952 1.00 91.62 95 VAL A O 1
ATOM 749 N N . MET A 1 96 ? -7.649 -6.881 -3.141 1.00 89.00 96 MET A N 1
ATOM 750 C CA . MET A 1 96 ? -7.846 -5.623 -3.860 1.00 89.00 96 MET A CA 1
ATOM 751 C C . MET A 1 96 ? -6.515 -5.023 -4.332 1.00 89.00 96 MET A C 1
ATOM 753 O O . MET A 1 96 ? -6.418 -4.582 -5.477 1.00 89.00 96 MET A O 1
ATOM 757 N N . SER A 1 97 ? -5.474 -5.096 -3.498 1.00 87.50 97 SER A N 1
ATOM 758 C CA . SER A 1 97 ? -4.104 -4.725 -3.867 1.00 87.50 97 SER A CA 1
ATOM 759 C C . SER A 1 97 ? -3.582 -5.575 -5.035 1.00 87.50 97 SER A C 1
ATOM 761 O O . SER A 1 97 ? -3.135 -5.037 -6.051 1.00 87.50 97 SER A O 1
ATOM 763 N N . ALA A 1 98 ? -3.740 -6.903 -4.964 1.00 87.62 98 ALA A N 1
ATOM 764 C CA . ALA A 1 98 ? -3.332 -7.814 -6.034 1.00 87.62 98 ALA A CA 1
ATOM 765 C C . ALA A 1 98 ? -4.081 -7.549 -7.350 1.00 87.62 98 ALA A C 1
ATOM 767 O O . ALA A 1 98 ? -3.475 -7.552 -8.425 1.00 87.62 98 ALA A O 1
ATOM 768 N N . THR A 1 99 ? -5.385 -7.277 -7.273 1.00 89.50 99 THR A N 1
ATOM 769 C CA . THR A 1 99 ? -6.209 -6.969 -8.450 1.00 89.50 99 THR A CA 1
ATOM 770 C C . THR A 1 99 ? -5.768 -5.656 -9.091 1.00 89.50 99 THR A C 1
ATOM 772 O O . THR A 1 99 ? -5.579 -5.614 -10.304 1.00 89.50 99 THR A O 1
ATOM 775 N N . MET A 1 100 ? -5.524 -4.607 -8.298 1.00 86.56 100 MET A N 1
ATOM 776 C CA . MET A 1 100 ? -5.022 -3.329 -8.811 1.00 86.56 100 MET A CA 1
ATOM 777 C C . MET A 1 100 ? -3.679 -3.506 -9.521 1.00 86.56 100 MET A C 1
ATOM 779 O O . MET A 1 100 ? -3.516 -3.053 -10.653 1.00 86.56 100 MET A O 1
ATOM 783 N N . ASN A 1 101 ? -2.749 -4.230 -8.897 1.00 83.88 101 ASN A N 1
ATOM 784 C CA . ASN A 1 101 ? -1.445 -4.499 -9.485 1.00 83.88 101 ASN A CA 1
ATOM 785 C C . ASN A 1 101 ? -1.550 -5.293 -10.803 1.00 83.88 101 ASN A C 1
ATOM 787 O O . ASN A 1 101 ? -0.921 -4.953 -11.804 1.00 83.88 101 ASN A O 1
ATOM 791 N N . THR A 1 102 ? -2.415 -6.310 -10.833 1.00 86.12 102 THR A N 1
ATOM 792 C CA . THR A 1 102 ? -2.665 -7.130 -12.029 1.00 86.12 102 THR A CA 1
ATOM 793 C C . THR A 1 102 ? -3.252 -6.298 -13.166 1.00 86.12 102 THR A C 1
ATOM 795 O O . THR A 1 102 ? -2.812 -6.410 -14.308 1.00 86.12 102 THR A O 1
ATOM 798 N N . VAL A 1 103 ? -4.216 -5.427 -12.864 1.00 86.19 103 VAL A N 1
ATOM 799 C CA . VAL A 1 103 ? -4.817 -4.525 -13.853 1.00 86.19 103 VAL A CA 1
ATOM 800 C C . VAL A 1 103 ? -3.768 -3.559 -14.405 1.00 86.19 103 VAL A C 1
ATOM 802 O O . VAL A 1 103 ? -3.658 -3.410 -15.618 1.00 86.19 103 VAL A O 1
ATOM 805 N N . MET A 1 104 ? -2.940 -2.957 -13.547 1.00 81.81 104 MET A N 1
ATOM 806 C CA . MET A 1 104 ? -1.852 -2.074 -13.980 1.00 81.81 104 MET A CA 1
ATOM 807 C C . MET A 1 104 ? -0.848 -2.797 -14.889 1.00 81.81 104 MET A C 1
ATOM 809 O O . MET A 1 104 ? -0.465 -2.260 -15.929 1.00 81.81 104 MET A O 1
ATOM 813 N N . TYR A 1 105 ? -0.48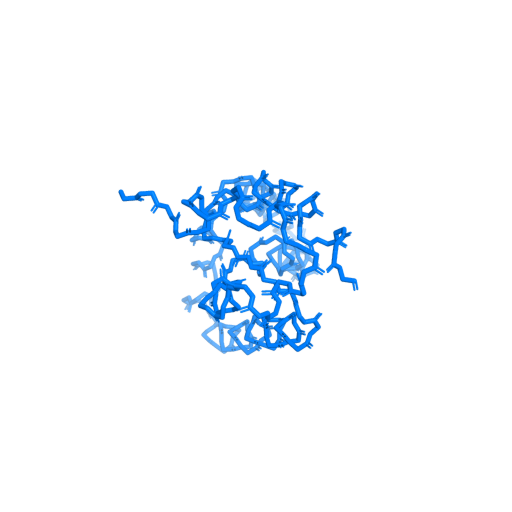2 -4.030 -14.536 1.00 79.69 105 TYR A N 1
ATOM 814 C CA . TYR A 1 105 ? 0.377 -4.878 -15.358 1.00 79.69 105 TYR A CA 1
ATOM 815 C C . TYR A 1 105 ? -0.239 -5.166 -16.737 1.00 79.69 105 TYR A C 1
ATOM 817 O O . TYR A 1 105 ? 0.451 -5.054 -17.751 1.00 79.69 105 TYR A O 1
ATOM 825 N N . LEU A 1 106 ? -1.541 -5.474 -16.795 1.00 81.38 106 LEU A N 1
ATOM 826 C CA . LEU A 1 106 ? -2.267 -5.704 -18.052 1.00 81.38 106 LEU A CA 1
ATOM 827 C C . LEU A 1 106 ? -2.305 -4.459 -18.948 1.00 81.38 106 LEU A C 1
ATOM 829 O O . LEU A 1 106 ? -2.194 -4.585 -20.164 1.00 81.38 106 LEU A O 1
ATOM 833 N N . PHE A 1 107 ? -2.389 -3.262 -18.362 1.00 78.31 107 PHE A N 1
ATOM 834 C CA . PHE A 1 107 ? -2.285 -1.991 -19.092 1.00 78.31 107 PHE A CA 1
ATOM 835 C C . PHE A 1 107 ? -0.852 -1.644 -19.535 1.00 78.31 107 PHE A C 1
ATOM 837 O O . PHE A 1 107 ? -0.625 -0.580 -20.105 1.00 78.31 107 PHE A O 1
ATOM 844 N N . GLY A 1 108 ? 0.125 -2.523 -19.292 1.00 70.81 108 GLY A N 1
ATOM 845 C CA . GLY A 1 108 ? 1.515 -2.316 -19.693 1.00 70.81 108 GLY A CA 1
ATOM 846 C C . GLY A 1 108 ? 2.276 -1.332 -18.805 1.00 70.81 108 GLY A C 1
ATOM 847 O O . GLY A 1 108 ? 3.387 -0.933 -19.160 1.00 70.81 108 GLY A O 1
ATOM 848 N N . LEU A 1 109 ? 1.718 -0.956 -17.648 1.00 74.38 109 LEU A N 1
ATOM 849 C CA . LEU A 1 109 ? 2.426 -0.130 -16.678 1.00 74.38 109 LEU A CA 1
ATOM 850 C C . LEU A 1 109 ? 3.585 -0.928 -16.086 1.00 74.38 109 LEU A C 1
ATOM 852 O O . LEU A 1 109 ? 3.466 -2.113 -15.777 1.00 74.38 109 LEU A O 1
ATOM 856 N N . ARG A 1 110 ? 4.728 -0.262 -15.931 1.00 72.56 110 ARG A N 1
ATOM 857 C CA . ARG A 1 110 ? 5.927 -0.827 -15.311 1.00 72.56 110 ARG A CA 1
ATOM 858 C C . ARG A 1 110 ? 6.543 0.183 -14.385 1.00 72.56 110 ARG A C 1
ATOM 860 O O . ARG A 1 110 ? 6.493 1.381 -14.657 1.00 72.56 110 ARG A O 1
ATOM 867 N N . GLY A 1 111 ? 7.099 -0.298 -13.285 1.00 69.38 111 GLY A N 1
ATOM 868 C CA . GLY A 1 111 ? 7.671 0.605 -12.316 1.00 69.38 111 GLY A CA 1
ATOM 869 C C . GLY A 1 111 ? 8.099 -0.060 -11.029 1.00 69.38 111 GLY A C 1
ATOM 870 O O . GLY A 1 111 ? 7.642 -1.142 -10.689 1.00 69.38 111 GLY A O 1
ATOM 871 N N . PHE A 1 112 ? 8.969 0.638 -10.307 1.00 68.88 112 PHE A N 1
ATOM 872 C CA . PHE A 1 112 ? 9.436 0.242 -8.988 1.00 68.88 112 PHE A CA 1
ATOM 873 C C . PHE A 1 112 ? 8.867 1.204 -7.943 1.00 68.88 112 PHE A C 1
ATOM 875 O O . PHE A 1 112 ? 9.242 2.381 -7.930 1.00 68.88 112 PHE A O 1
ATOM 882 N N . MET A 1 113 ? 7.973 0.697 -7.090 1.00 67.75 113 MET A N 1
ATOM 883 C CA . MET A 1 113 ? 7.135 1.483 -6.168 1.00 67.75 113 MET A CA 1
ATOM 884 C C . MET A 1 113 ? 7.329 1.114 -4.685 1.00 67.75 113 MET A C 1
ATOM 886 O O . MET A 1 113 ? 6.430 1.298 -3.872 1.00 67.75 113 MET A O 1
ATOM 890 N N . SER A 1 114 ? 8.499 0.598 -4.307 1.00 60.41 114 SER A N 1
ATOM 891 C CA . SER A 1 114 ? 8.689 -0.002 -2.979 1.00 60.41 114 SER A CA 1
ATOM 892 C C . SER A 1 114 ? 8.764 0.998 -1.814 1.00 60.41 114 SER A C 1
ATOM 894 O O . SER A 1 114 ? 8.203 0.699 -0.759 1.00 60.41 114 SER A O 1
ATOM 896 N N . ASP A 1 115 ? 9.349 2.189 -2.017 1.00 60.16 115 ASP A N 1
ATOM 897 C CA . ASP A 1 115 ? 9.638 3.182 -0.963 1.00 60.16 115 ASP A CA 1
ATOM 898 C C . ASP A 1 115 ? 9.459 4.633 -1.476 1.00 60.16 115 ASP A C 1
ATOM 900 O O . ASP A 1 115 ? 9.688 4.896 -2.662 1.00 60.16 115 ASP A O 1
ATOM 904 N N . ASP A 1 116 ? 9.033 5.554 -0.594 1.00 61.56 116 ASP A N 1
ATOM 905 C CA . ASP A 1 116 ? 8.667 6.962 -0.878 1.00 61.56 116 ASP A CA 1
ATOM 906 C C . ASP A 1 116 ? 7.581 7.129 -1.952 1.00 61.56 116 ASP A C 1
ATOM 908 O O . ASP A 1 116 ? 7.788 7.655 -3.055 1.00 61.56 116 ASP A O 1
ATOM 912 N N . ALA A 1 117 ? 6.384 6.659 -1.602 1.00 61.75 117 ALA A N 1
ATOM 913 C CA . ALA A 1 117 ? 5.318 6.370 -2.546 1.00 61.75 117 ALA A CA 1
ATOM 914 C C . ALA A 1 117 ? 4.898 7.583 -3.402 1.00 61.75 117 ALA A C 1
ATOM 916 O O . ALA A 1 117 ? 4.795 7.437 -4.613 1.00 61.75 117 ALA A O 1
ATOM 917 N N . ILE A 1 118 ? 4.730 8.792 -2.849 1.00 63.81 118 ILE A N 1
ATOM 918 C CA . ILE A 1 118 ? 4.293 9.959 -3.648 1.00 63.81 118 ILE A CA 1
ATOM 919 C C . ILE A 1 118 ? 5.406 10.563 -4.524 1.00 63.81 118 ILE A C 1
ATOM 921 O O . ILE A 1 118 ? 5.168 10.893 -5.689 1.00 63.81 118 ILE A O 1
ATOM 925 N N . TYR A 1 119 ? 6.629 10.699 -3.997 1.00 59.34 119 TYR A N 1
ATOM 926 C CA . TYR A 1 119 ? 7.735 11.347 -4.712 1.00 59.34 119 TYR A CA 1
ATOM 927 C C . TYR A 1 119 ? 8.199 10.488 -5.883 1.00 59.34 119 TYR A C 1
ATOM 929 O O . TYR A 1 119 ? 8.455 10.994 -6.980 1.00 59.34 119 TYR A O 1
ATOM 937 N N . ARG A 1 120 ? 8.232 9.169 -5.674 1.00 62.16 120 ARG A N 1
ATOM 938 C CA . ARG A 1 120 ? 8.567 8.208 -6.714 1.00 62.16 120 ARG A CA 1
ATOM 939 C C . ARG A 1 120 ? 7.445 8.052 -7.735 1.00 62.16 120 ARG A C 1
ATOM 941 O O . ARG A 1 120 ? 7.752 7.944 -8.919 1.00 62.16 120 ARG A O 1
ATOM 948 N N . TRP A 1 121 ? 6.178 8.116 -7.318 1.00 59.81 121 TRP A N 1
ATOM 949 C CA . TRP A 1 121 ? 5.034 8.052 -8.232 1.00 59.81 121 TRP A CA 1
ATOM 950 C C . TRP A 1 121 ? 4.981 9.254 -9.180 1.00 59.81 121 TRP A C 1
ATOM 952 O O . TRP A 1 121 ? 4.775 9.077 -10.380 1.00 59.81 121 TRP A O 1
ATOM 962 N N . TYR A 1 122 ? 5.264 10.464 -8.683 1.00 56.38 122 TYR A N 1
ATOM 963 C CA . TYR A 1 122 ? 5.357 11.658 -9.530 1.00 56.38 122 TYR A CA 1
ATOM 964 C C . TYR A 1 122 ? 6.511 11.554 -10.541 1.00 56.38 122 TYR A C 1
ATOM 966 O O . TYR A 1 122 ? 6.332 11.844 -11.724 1.00 56.38 122 TYR A O 1
ATOM 974 N N . TYR A 1 123 ? 7.676 11.057 -10.110 1.00 53.50 123 TYR A N 1
ATOM 975 C CA . TYR A 1 123 ? 8.825 10.844 -10.996 1.00 53.50 123 TYR A CA 1
ATOM 976 C C . TYR A 1 123 ? 8.593 9.742 -12.042 1.00 53.50 123 TYR A C 1
ATOM 978 O O . TYR A 1 123 ? 8.963 9.913 -13.204 1.00 53.50 123 TYR A O 1
ATOM 986 N N . LEU A 1 124 ? 7.961 8.624 -11.664 1.00 55.25 124 LEU A N 1
ATOM 987 C CA . LEU A 1 124 ? 7.675 7.523 -12.589 1.00 55.25 124 LEU A CA 1
ATOM 988 C C . LEU A 1 124 ? 6.592 7.884 -13.611 1.00 55.25 124 LEU A C 1
ATOM 990 O O . LEU A 1 124 ? 6.702 7.497 -14.777 1.00 55.25 124 LEU A O 1
ATOM 994 N N . ARG A 1 125 ? 5.576 8.658 -13.208 1.00 49.97 125 ARG A N 1
ATOM 995 C CA . ARG A 1 125 ? 4.499 9.117 -14.098 1.00 49.97 125 ARG A CA 1
ATOM 996 C C . ARG A 1 125 ? 5.022 10.001 -15.234 1.00 49.97 125 ARG A C 1
ATOM 998 O O . ARG A 1 125 ? 4.511 9.911 -16.344 1.00 49.97 125 ARG A O 1
ATOM 1005 N N . CYS A 1 126 ? 6.080 10.772 -14.994 1.00 43.06 126 CYS A N 1
ATOM 1006 C CA . CYS A 1 126 ? 6.722 11.593 -16.023 1.00 43.06 126 CYS A CA 1
ATOM 1007 C C . CYS A 1 126 ? 7.604 10.805 -17.008 1.00 43.06 126 CYS A C 1
ATOM 1009 O O . CYS A 1 126 ? 7.893 11.323 -18.080 1.00 43.06 126 CYS A O 1
ATOM 1011 N N . TYR A 1 127 ? 8.026 9.576 -16.691 1.00 49.41 127 TYR A N 1
ATOM 1012 C CA . TYR A 1 127 ? 8.937 8.811 -17.559 1.00 49.41 127 TYR A CA 1
ATOM 1013 C C . TYR A 1 127 ? 8.291 7.601 -18.246 1.00 49.41 127 TYR A C 1
ATOM 1015 O O . TYR A 1 127 ? 8.641 7.303 -19.384 1.00 49.41 127 TYR A O 1
ATOM 1023 N N .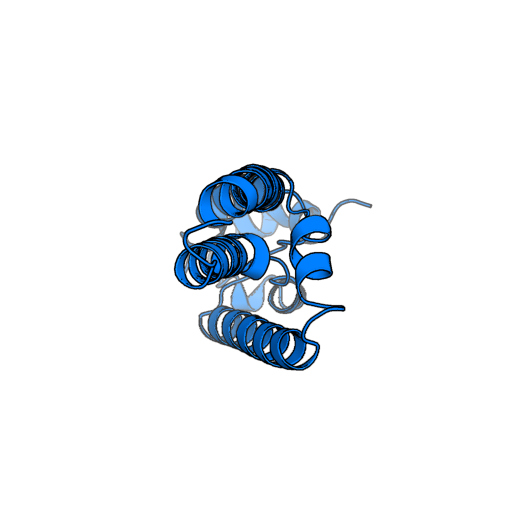 TYR A 1 128 ? 7.344 6.916 -17.595 1.00 51.16 128 TYR A N 1
ATOM 1024 C CA . TYR A 1 128 ? 6.785 5.649 -18.097 1.00 51.16 128 TYR A CA 1
ATOM 1025 C C . TYR A 1 128 ? 5.397 5.798 -18.745 1.00 51.16 128 TYR A C 1
ATOM 1027 O O . TYR A 1 128 ? 5.053 5.019 -19.628 1.00 51.16 128 TYR A O 1
ATOM 1035 N N . LEU A 1 129 ? 4.610 6.810 -18.361 1.00 46.19 129 LEU A N 1
ATOM 1036 C CA . LEU A 1 129 ? 3.261 7.052 -18.904 1.00 46.19 129 LEU A CA 1
ATOM 1037 C C . LEU A 1 129 ? 3.255 7.879 -20.204 1.00 46.19 129 LEU A C 1
ATOM 1039 O O . LEU A 1 129 ? 2.249 7.903 -20.900 1.00 46.19 129 LEU A O 1
ATOM 1043 N N . LEU A 1 130 ? 4.374 8.523 -20.552 1.00 44.91 130 LEU A N 1
ATOM 1044 C CA . LEU A 1 130 ? 4.540 9.294 -21.795 1.00 44.91 130 LEU A CA 1
ATOM 1045 C C . LEU A 1 130 ? 4.939 8.431 -23.012 1.00 44.91 130 LEU A C 1
ATOM 1047 O O . LEU A 1 130 ? 5.128 8.971 -24.099 1.00 44.91 130 LEU A O 1
ATOM 1051 N N . ARG A 1 131 ? 5.080 7.106 -22.842 1.00 48.47 131 ARG A N 1
ATOM 1052 C CA . ARG A 1 131 ? 5.388 6.138 -23.916 1.00 48.47 131 ARG A CA 1
ATOM 1053 C C . ARG A 1 131 ? 4.518 4.868 -23.854 1.00 48.47 131 ARG A C 1
ATOM 1055 O O . ARG A 1 131 ? 5.010 3.769 -24.118 1.00 48.47 131 ARG A O 1
ATOM 1062 N N . ILE A 1 132 ? 3.251 5.027 -23.469 1.00 42.66 132 ILE A N 1
ATOM 1063 C CA . ILE A 1 132 ? 2.161 4.094 -23.815 1.00 42.66 132 ILE A CA 1
ATOM 1064 C C . ILE A 1 132 ? 1.552 4.606 -25.116 1.00 42.66 132 ILE A C 1
ATOM 1066 O O . ILE A 1 132 ? 1.368 3.781 -26.034 1.00 42.66 132 ILE A O 1
#

Nearest PDB structures (foldseek):
  6bvg-assembly1_B  TM=8.159E-01  e=2.960E-03  Bacillus cereus E33L
  8qsr-assembly1_A  TM=7.597E-01  e=2.960E-03  Escherichia coli

pLDDT: mean 75.11, std 11.79, range [42.66, 91.62]